Protein AF-W2SZD7-F1 (afdb_monomer)

Secondary structure (DSSP, 8-state):
--HHHHHHHHHHHHHHHHHHHHHHHHHHHHHHHHHHHHHHHHHHS---HHHHHHHHHHHHHHHHHHHHHHHHHH----HHHHHHHHHHHHHHHHHHHHHHHHHHHHHHHHHHHH-SSHHHHHHHHHHHHHHHHGGG-

Foldseek 3Di:
DDPVVVVVVVVVVVVVVVVLVVLLVVLVVLLVLLQVLLVLLVPLDDDDPVSVVLSVLSNVLNVLSVVLSVVSVVPDPPPPVNVVSVVVNVVSLVSLLVSLVVLLVVLVVCLVVPDPDPVSSVSSVVSNVSSPVSNVD

Organism: Necator americanus (NCBI:txid51031)

Radius of gyration: 19.68 Å; Cα contacts (8 Å, |Δi|>4): 103; chains: 1; bounding box: 60×24×49 Å

Mean predicted aligned error: 8.06 Å

Sequence (137 aa):
MSMTDLQVEKQYSFCGLSLRCATQCCTCAQALICLVLGVLYGSLLEPTVILNILVGIHFVCAALALIFLGFCFIKRKFGSFYEVLLHAYLLSILLMGLTSLFAVMYLPLAFLQQSHSFGEGMHYLFLFVLSGGMLTL

Solvent-accessible surface area (backbone atoms only — not comparable to full-atom values): 7322 Å² total; per-residue (Å²): 135,57,77,67,58,57,50,51,54,51,51,51,50,52,51,53,52,50,50,52,51,50,50,50,51,50,36,50,50,50,22,51,50,24,46,52,48,23,50,47,50,67,72,74,46,80,95,39,75,68,54,53,51,50,30,49,52,24,46,52,33,16,50,45,25,50,51,46,48,50,52,65,70,65,69,64,93,47,70,73,62,46,56,54,45,50,50,53,36,53,49,30,53,53,51,50,51,53,51,26,55,49,40,46,59,45,30,61,52,49,31,73,74,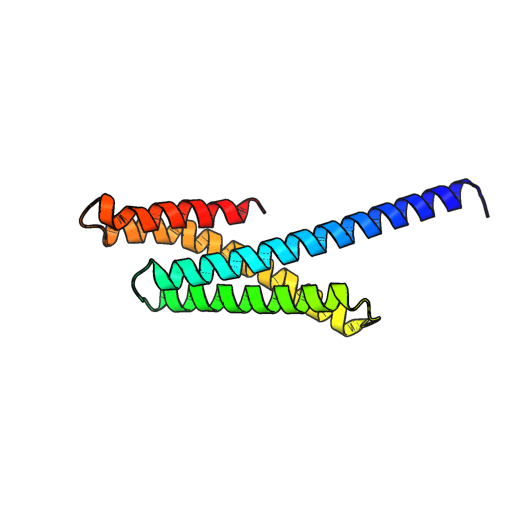69,44,90,43,73,79,75,28,46,61,36,56,52,50,26,53,56,29,52,58,59,76,79,114

Structure (mmCIF, N/CA/C/O backbone):
data_AF-W2SZD7-F1
#
_entry.id   AF-W2SZD7-F1
#
loop_
_atom_site.group_PDB
_atom_site.id
_atom_site.type_symbol
_atom_site.label_atom_id
_atom_site.label_alt_id
_atom_site.label_comp_id
_atom_site.label_asym_id
_atom_site.label_entity_id
_atom_site.label_seq_id
_atom_site.pdbx_PDB_ins_code
_atom_site.Cartn_x
_atom_site.Cartn_y
_atom_site.Cartn_z
_atom_site.occupancy
_atom_site.B_iso_or_equiv
_atom_site.auth_seq_id
_atom_site.auth_comp_id
_atom_site.auth_asym_id
_atom_site.auth_atom_id
_atom_site.pdbx_PDB_model_num
ATOM 1 N N . MET A 1 1 ? -40.643 8.982 25.169 1.00 51.44 1 MET A N 1
ATOM 2 C CA . MET A 1 1 ? -39.595 8.829 24.140 1.00 51.44 1 MET A CA 1
ATOM 3 C C . MET A 1 1 ? -40.289 8.964 22.798 1.00 51.44 1 MET A C 1
ATOM 5 O O . MET A 1 1 ? -41.231 8.215 22.559 1.00 51.44 1 MET A O 1
ATOM 9 N N . SER A 1 2 ? -39.978 10.013 22.036 1.00 58.34 2 SER A N 1
ATOM 10 C CA . SER A 1 2 ? -40.719 10.368 20.818 1.00 58.34 2 SER A CA 1
ATOM 11 C C . SER A 1 2 ? -40.405 9.375 19.691 1.00 58.34 2 SER A C 1
ATOM 13 O O . SER A 1 2 ? -39.295 8.851 19.620 1.00 58.34 2 SER A O 1
ATOM 15 N N . MET A 1 3 ? -41.350 9.131 18.775 1.00 56.00 3 MET A N 1
ATOM 16 C CA . MET A 1 3 ? -41.118 8.318 17.565 1.00 56.00 3 MET A CA 1
ATOM 17 C C . MET A 1 3 ? -39.931 8.826 16.725 1.00 56.00 3 MET A C 1
ATOM 19 O O . MET A 1 3 ? -39.276 8.038 16.045 1.00 56.00 3 MET A O 1
ATOM 23 N N . THR A 1 4 ? -39.626 10.124 16.809 1.00 61.00 4 THR A N 1
ATOM 24 C CA . THR A 1 4 ? -38.471 10.753 16.153 1.00 61.00 4 THR A CA 1
ATOM 25 C C . THR A 1 4 ? -37.135 10.322 16.764 1.00 61.00 4 THR A C 1
ATOM 27 O O . THR A 1 4 ? -36.184 10.097 16.022 1.00 61.00 4 THR A O 1
ATOM 30 N N . ASP A 1 5 ? -37.063 10.115 18.084 1.00 52.34 5 ASP A N 1
ATOM 31 C CA . ASP A 1 5 ? -35.834 9.666 18.763 1.00 52.34 5 ASP A CA 1
ATOM 32 C C . ASP A 1 5 ? -35.476 8.223 18.364 1.00 52.34 5 ASP A C 1
ATOM 34 O O . ASP A 1 5 ? -34.316 7.899 18.114 1.00 52.34 5 ASP A O 1
ATOM 38 N N . LEU A 1 6 ? -36.495 7.369 18.209 1.00 60.03 6 LEU A N 1
ATOM 39 C CA . LEU A 1 6 ? -36.357 5.977 17.764 1.00 60.03 6 LEU A CA 1
ATOM 40 C C . LEU A 1 6 ? -35.874 5.855 16.309 1.00 60.03 6 LEU A C 1
ATOM 42 O O . LEU A 1 6 ? -35.118 4.935 15.990 1.00 60.03 6 LEU A O 1
ATOM 46 N N . GLN A 1 7 ? -36.285 6.764 15.417 1.00 57.56 7 GLN A N 1
ATOM 47 C CA . GLN A 1 7 ? -35.779 6.783 14.039 1.00 57.56 7 GLN A CA 1
ATOM 48 C C . GLN A 1 7 ? -34.325 7.253 13.968 1.00 57.56 7 GLN A C 1
ATOM 50 O O . GLN A 1 7 ? -33.536 6.643 13.247 1.00 57.56 7 GLN A O 1
ATOM 55 N N . VAL A 1 8 ? -33.952 8.276 14.742 1.00 58.94 8 VAL A N 1
ATOM 56 C CA . VAL A 1 8 ? -32.572 8.779 14.792 1.00 58.94 8 VAL A CA 1
ATOM 57 C C . VAL A 1 8 ? -31.630 7.710 15.351 1.00 58.94 8 VAL A C 1
ATOM 59 O O . VAL A 1 8 ? -30.615 7.411 14.725 1.00 58.94 8 VAL A O 1
ATOM 62 N N . GLU A 1 9 ? -31.986 7.045 16.452 1.00 57.56 9 GLU A N 1
ATOM 63 C CA . GLU A 1 9 ? -31.167 5.976 17.042 1.00 57.56 9 GLU A CA 1
ATOM 64 C C . GLU A 1 9 ? -30.970 4.794 16.077 1.00 57.56 9 GLU A C 1
ATOM 66 O O . GLU A 1 9 ? -29.859 4.278 15.916 1.00 57.56 9 GLU A O 1
ATOM 71 N N . LYS A 1 10 ? -32.026 4.406 15.350 1.00 55.22 10 LYS A N 1
ATOM 72 C CA . LYS A 1 10 ? -31.961 3.331 14.352 1.00 55.22 10 LYS A CA 1
ATOM 73 C C . LYS A 1 10 ? -31.091 3.717 13.154 1.00 55.22 10 LYS A C 1
ATOM 75 O O . LYS A 1 10 ? -30.320 2.888 12.675 1.00 55.22 10 LYS A O 1
ATOM 80 N N . GLN A 1 11 ? -31.163 4.969 12.703 1.00 55.03 11 GLN A N 1
ATOM 81 C CA . GLN A 1 11 ? -30.361 5.485 11.594 1.00 55.03 11 GLN A CA 1
ATOM 82 C C . GLN A 1 11 ? -28.873 5.611 11.972 1.00 55.03 11 GLN A C 1
ATOM 84 O O . GLN A 1 11 ? -28.011 5.215 11.188 1.00 55.03 11 GLN A O 1
ATOM 89 N N . TYR A 1 12 ? -28.555 6.046 13.197 1.00 53.97 12 TYR A N 1
ATOM 90 C CA . TYR A 1 12 ? -27.187 6.045 13.736 1.00 53.97 12 TYR A CA 1
ATOM 91 C C . TYR A 1 12 ? -26.632 4.629 13.931 1.00 53.97 12 TYR A C 1
ATOM 93 O O . TYR A 1 12 ? -25.469 4.376 13.620 1.00 53.97 12 TYR A O 1
ATOM 101 N N . SER A 1 13 ? -27.458 3.689 14.395 1.00 55.44 13 SER A N 1
ATOM 102 C CA . SER A 1 13 ? -27.072 2.284 14.565 1.00 55.44 13 SER A CA 1
ATOM 103 C C . SER A 1 13 ? -26.763 1.606 13.224 1.00 55.44 13 SER A C 1
ATOM 105 O O . SER A 1 13 ? -25.737 0.939 13.092 1.00 55.44 13 SER A O 1
ATOM 107 N N . PHE A 1 14 ? -27.579 1.851 12.191 1.00 55.28 14 PHE A N 1
ATOM 108 C CA . PHE A 1 14 ? -27.314 1.373 10.829 1.00 55.28 14 PHE A CA 1
ATOM 109 C C . PHE A 1 14 ? -26.069 2.019 10.211 1.00 55.28 14 PHE A C 1
ATOM 111 O O . PHE A 1 14 ? -25.248 1.316 9.623 1.00 55.28 14 PHE A O 1
ATOM 118 N N . CYS A 1 15 ? -25.887 3.331 10.388 1.00 55.97 15 CYS A N 1
ATOM 119 C CA . CYS A 1 15 ? -24.700 4.041 9.908 1.00 55.97 15 CYS A CA 1
ATOM 120 C C . CYS A 1 15 ? -23.419 3.517 10.587 1.00 55.97 15 CYS A C 1
ATOM 122 O O . CYS A 1 15 ? -22.431 3.213 9.920 1.00 55.97 15 CYS A O 1
ATOM 124 N N . GLY A 1 16 ? -23.461 3.292 11.904 1.00 60.09 16 GLY A N 1
ATOM 125 C CA . GLY A 1 16 ? -22.350 2.722 12.669 1.00 60.09 16 GLY A CA 1
ATOM 126 C C . GLY A 1 16 ? -22.048 1.256 12.332 1.00 60.09 16 GLY A C 1
ATOM 127 O O . GLY A 1 16 ? -20.882 0.861 12.321 1.00 60.09 16 GLY A O 1
ATOM 128 N N . LEU A 1 17 ? -23.066 0.445 12.023 1.00 58.56 17 LEU A N 1
ATOM 129 C CA . LEU A 1 17 ? -22.888 -0.941 11.577 1.00 58.56 17 LEU A CA 1
ATOM 130 C C . LEU A 1 17 ? -22.273 -1.000 10.169 1.00 58.56 17 LEU A C 1
ATOM 132 O O . LEU A 1 17 ? -21.349 -1.781 9.940 1.00 58.56 17 LEU A O 1
ATOM 136 N N . SER A 1 18 ? -22.736 -0.136 9.258 1.00 67.69 18 SER A N 1
ATOM 137 C CA . SER A 1 18 ? -22.194 -0.002 7.902 1.00 67.69 18 SER A CA 1
ATOM 138 C C . SER A 1 18 ? -20.741 0.469 7.918 1.00 67.69 18 SER A C 1
ATOM 140 O O . SER A 1 18 ? -19.917 -0.088 7.199 1.00 67.69 18 SER A O 1
ATOM 142 N N . LEU A 1 19 ? -20.404 1.445 8.769 1.00 71.25 19 LEU A N 1
ATOM 143 C CA . LEU A 1 19 ? -19.040 1.957 8.890 1.00 71.25 19 LEU A CA 1
ATOM 144 C C . LEU A 1 19 ? -18.082 0.883 9.421 1.00 71.25 19 LEU A C 1
ATOM 146 O O . LEU A 1 19 ? -17.007 0.701 8.866 1.00 71.25 19 LEU A O 1
ATOM 150 N N . ARG A 1 20 ? -18.487 0.114 10.442 1.00 74.62 20 ARG A N 1
ATOM 151 C CA . ARG A 1 20 ? -17.673 -0.993 10.977 1.00 74.62 20 ARG A CA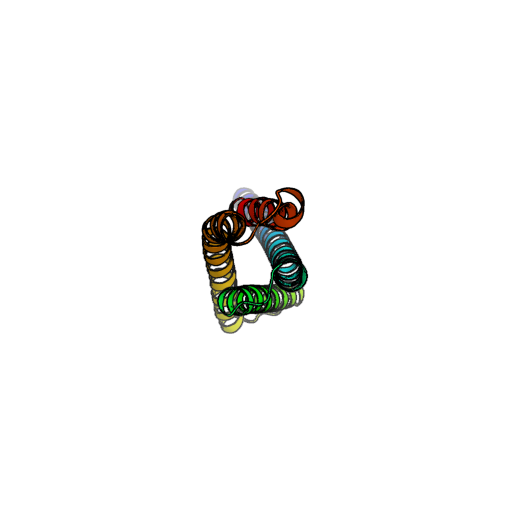 1
ATOM 152 C C . ARG A 1 20 ? -17.442 -2.094 9.948 1.00 74.62 20 ARG A C 1
ATOM 154 O O . ARG A 1 20 ? -16.323 -2.585 9.844 1.00 74.62 20 ARG A O 1
ATOM 161 N N . CYS A 1 21 ? -18.481 -2.463 9.199 1.00 79.38 21 CYS A N 1
ATOM 162 C CA . CYS A 1 21 ? -18.369 -3.441 8.120 1.00 79.38 21 CYS A CA 1
ATOM 163 C C . CYS A 1 21 ? -17.412 -2.939 7.029 1.00 79.38 21 CYS A C 1
ATOM 165 O O . CYS A 1 21 ? -16.474 -3.642 6.668 1.00 79.38 21 CYS A O 1
ATOM 167 N N . ALA A 1 22 ? -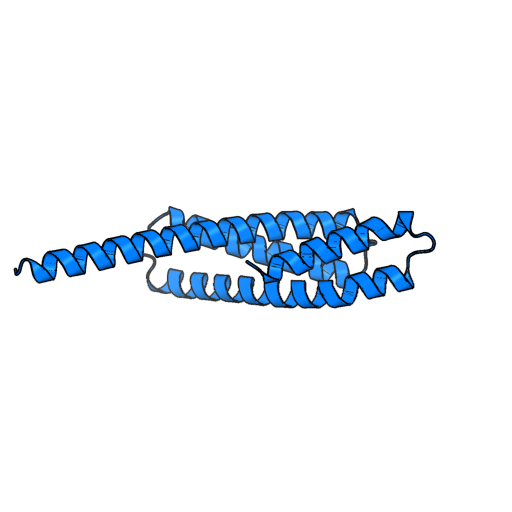17.580 -1.688 6.587 1.00 81.94 22 ALA A N 1
ATOM 168 C CA . ALA A 1 22 ? -16.704 -1.065 5.600 1.00 81.94 22 ALA A CA 1
ATOM 169 C C . ALA A 1 22 ? -15.245 -1.035 6.074 1.00 81.94 22 ALA A C 1
ATOM 171 O O . ALA A 1 22 ? -14.363 -1.474 5.346 1.00 81.94 22 ALA A O 1
ATOM 172 N N . THR A 1 23 ? -14.985 -0.616 7.318 1.00 83.38 23 THR A N 1
ATOM 173 C CA . THR A 1 23 ? -13.633 -0.626 7.889 1.00 83.38 23 THR A CA 1
ATOM 174 C C . THR A 1 23 ? -13.046 -2.034 7.911 1.00 83.38 23 THR A C 1
ATOM 176 O O . THR A 1 23 ? -11.925 -2.212 7.457 1.00 83.38 23 THR A O 1
ATOM 179 N N . GLN A 1 24 ? -13.793 -3.046 8.365 1.00 87.06 24 GLN A N 1
ATOM 180 C CA . GLN A 1 24 ? -13.321 -4.437 8.369 1.00 87.06 24 GLN A CA 1
ATOM 181 C C . GLN A 1 24 ? -12.992 -4.942 6.958 1.00 87.06 24 GLN A C 1
ATOM 183 O O . GLN A 1 24 ? -11.960 -5.585 6.766 1.00 87.06 24 GLN A O 1
ATOM 188 N N . CYS A 1 25 ? -13.835 -4.630 5.971 1.00 87.94 25 CYS A N 1
ATOM 189 C CA . CYS A 1 25 ? -13.590 -4.966 4.571 1.00 87.94 25 CYS A CA 1
ATOM 190 C C . CYS A 1 25 ? -12.327 -4.278 4.038 1.00 87.94 25 CYS A C 1
ATOM 192 O O . CYS A 1 25 ? -11.478 -4.955 3.463 1.00 87.94 25 CYS A O 1
ATOM 194 N N . CYS A 1 26 ? -12.162 -2.975 4.280 1.00 87.81 26 CYS A N 1
ATOM 195 C CA . CYS A 1 26 ? -10.974 -2.218 3.882 1.00 87.81 26 CYS A CA 1
ATOM 196 C C . CYS A 1 26 ? -9.704 -2.756 4.550 1.00 87.81 26 CYS A C 1
ATOM 198 O O . CYS A 1 26 ? -8.710 -2.982 3.870 1.00 87.81 26 CYS A O 1
ATOM 200 N N . THR A 1 27 ? -9.739 -3.042 5.854 1.00 90.50 27 THR A N 1
ATOM 201 C CA . THR A 1 27 ? -8.601 -3.622 6.582 1.00 90.50 27 THR A CA 1
ATOM 202 C C . THR A 1 27 ? -8.230 -4.999 6.033 1.00 90.50 27 THR A C 1
ATOM 204 O O . THR A 1 27 ? -7.050 -5.308 5.878 1.00 90.50 27 THR A O 1
ATOM 207 N N . CYS A 1 28 ? -9.226 -5.832 5.718 1.00 91.38 28 CYS A N 1
ATOM 208 C CA . CYS A 1 28 ? -9.003 -7.144 5.116 1.00 91.38 28 CYS A CA 1
ATOM 209 C C . CYS A 1 28 ? -8.367 -7.017 3.723 1.00 91.38 28 CYS A C 1
ATOM 211 O O . CYS A 1 28 ? -7.362 -7.670 3.443 1.00 91.38 28 CYS A O 1
ATOM 213 N N . ALA A 1 29 ? -8.901 -6.129 2.880 1.00 90.81 29 ALA A N 1
ATOM 214 C CA . ALA A 1 29 ? -8.348 -5.849 1.560 1.00 90.81 29 ALA A CA 1
ATOM 215 C C . ALA A 1 29 ? -6.906 -5.328 1.653 1.00 90.81 29 ALA A C 1
ATOM 217 O O . ALA A 1 29 ? -6.023 -5.871 0.996 1.00 90.81 29 ALA A O 1
ATOM 218 N N . GLN A 1 30 ? -6.643 -4.357 2.533 1.00 91.31 30 GLN A N 1
ATOM 219 C CA . GLN A 1 30 ? -5.303 -3.831 2.791 1.00 91.31 30 GLN A CA 1
ATOM 220 C C . GLN A 1 30 ? -4.330 -4.941 3.209 1.00 91.31 30 GLN A C 1
ATOM 222 O O . GLN A 1 30 ? -3.224 -5.021 2.679 1.00 91.31 30 GLN A O 1
ATOM 227 N N . ALA A 1 31 ? -4.724 -5.809 4.147 1.00 93.62 31 ALA A N 1
ATOM 228 C CA . ALA A 1 31 ? -3.874 -6.900 4.615 1.00 93.62 31 ALA A CA 1
ATOM 229 C C . ALA A 1 31 ? -3.526 -7.875 3.481 1.00 93.62 31 ALA A C 1
ATOM 231 O O . ALA A 1 31 ? -2.356 -8.214 3.299 1.00 93.62 31 ALA A O 1
ATOM 232 N N . LEU A 1 32 ? -4.527 -8.293 2.698 1.00 92.69 32 LEU A N 1
ATOM 233 C CA . LEU A 1 32 ? -4.333 -9.197 1.563 1.00 92.69 32 LEU A CA 1
ATOM 234 C C . LEU A 1 32 ? -3.421 -8.579 0.504 1.00 92.69 32 LEU A C 1
ATOM 236 O O . LEU A 1 32 ? -2.469 -9.219 0.068 1.00 92.69 32 LEU A O 1
ATOM 240 N N . ILE A 1 33 ? -3.680 -7.331 0.124 1.00 91.12 33 ILE A N 1
ATOM 241 C CA . ILE A 1 33 ? -2.910 -6.626 -0.900 1.00 91.12 33 ILE A CA 1
ATOM 242 C C . ILE A 1 33 ? -1.461 -6.431 -0.452 1.00 91.12 33 ILE A C 1
ATOM 244 O O . ILE A 1 33 ? -0.550 -6.734 -1.218 1.00 91.12 33 ILE A O 1
ATOM 248 N N . CYS A 1 34 ? -1.228 -6.008 0.794 1.00 92.69 34 CYS A N 1
ATOM 249 C CA . CYS A 1 34 ? 0.122 -5.867 1.336 1.00 92.69 34 CYS A CA 1
ATOM 250 C C . CYS A 1 34 ? 0.892 -7.193 1.344 1.00 92.69 34 CYS A C 1
ATOM 252 O O . CYS A 1 34 ? 2.065 -7.206 0.981 1.00 92.69 34 CYS A O 1
ATOM 254 N N . LEU A 1 35 ? 0.250 -8.304 1.721 1.00 93.62 35 LEU A N 1
ATOM 255 C CA . LEU A 1 35 ? 0.888 -9.624 1.699 1.00 93.62 35 LEU A CA 1
ATOM 256 C C . LEU A 1 35 ? 1.217 -10.067 0.275 1.00 93.62 35 LEU A C 1
ATOM 258 O O . LEU A 1 35 ? 2.346 -10.473 0.007 1.00 93.62 35 LEU A O 1
ATOM 262 N N . VAL A 1 36 ? 0.247 -9.972 -0.636 1.00 93.75 36 VAL A N 1
ATOM 263 C CA . VAL A 1 36 ? 0.425 -10.385 -2.031 1.00 93.75 36 VAL A CA 1
ATOM 264 C C . VAL A 1 36 ? 1.525 -9.557 -2.684 1.00 93.75 36 VAL A C 1
ATOM 266 O O . VAL A 1 36 ? 2.448 -10.132 -3.250 1.00 93.75 36 VAL A O 1
ATOM 269 N N . LEU A 1 37 ? 1.497 -8.229 -2.558 1.00 91.81 37 LEU A N 1
ATOM 270 C CA . LEU A 1 37 ? 2.524 -7.375 -3.152 1.00 91.81 37 LEU A CA 1
ATOM 271 C C . LEU A 1 37 ? 3.889 -7.539 -2.498 1.00 91.81 37 LEU A C 1
ATOM 273 O O . LEU A 1 37 ? 4.877 -7.584 -3.218 1.00 91.81 37 LEU A O 1
ATOM 277 N N . GLY A 1 38 ? 3.968 -7.698 -1.176 1.00 92.81 38 GLY A N 1
ATOM 278 C CA . GLY A 1 38 ? 5.237 -7.992 -0.508 1.00 92.81 38 GLY A CA 1
ATOM 279 C C . GLY A 1 38 ? 5.881 -9.277 -1.040 1.00 92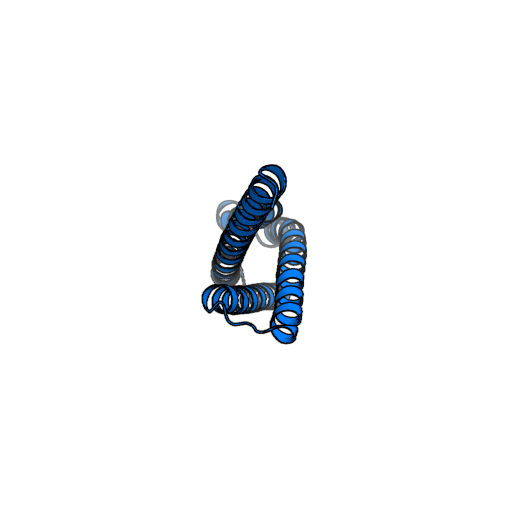.81 38 GLY A C 1
ATOM 280 O O . GLY A 1 38 ? 7.073 -9.294 -1.346 1.00 92.81 38 GLY A O 1
ATOM 281 N N . VAL A 1 39 ? 5.085 -10.336 -1.228 1.00 94.56 39 VAL A N 1
ATOM 282 C CA . VAL A 1 39 ? 5.554 -11.607 -1.804 1.00 94.56 39 VAL A CA 1
ATOM 283 C C . VAL A 1 39 ? 5.926 -11.451 -3.277 1.00 94.56 39 VAL A C 1
ATOM 285 O O . VAL A 1 39 ? 6.979 -11.933 -3.693 1.00 94.56 39 VAL A O 1
ATOM 288 N N . LEU A 1 40 ? 5.101 -10.771 -4.076 1.00 94.06 40 LEU A N 1
ATOM 289 C CA . LEU A 1 40 ? 5.385 -10.546 -5.492 1.00 94.06 40 LEU A CA 1
ATOM 290 C C . LEU A 1 40 ? 6.646 -9.695 -5.683 1.00 94.06 40 LEU A C 1
ATOM 292 O O . LEU A 1 40 ? 7.472 -10.029 -6.526 1.00 94.06 40 LEU A O 1
ATOM 296 N N . TYR A 1 41 ? 6.850 -8.658 -4.867 1.00 92.44 41 TYR A N 1
ATOM 297 C CA . TYR A 1 41 ? 8.065 -7.852 -4.911 1.00 92.44 41 TYR A CA 1
ATOM 298 C C . TYR A 1 41 ? 9.312 -8.669 -4.584 1.00 92.44 41 TYR A C 1
ATOM 300 O O . TYR A 1 41 ? 10.298 -8.575 -5.304 1.00 92.44 41 TYR A O 1
ATOM 308 N N . GLY A 1 42 ? 9.261 -9.505 -3.545 1.00 91.69 42 GLY A N 1
ATOM 309 C CA . GLY A 1 42 ? 10.401 -10.343 -3.170 1.00 91.69 42 GLY A CA 1
ATOM 310 C C . GLY A 1 42 ? 10.678 -11.512 -4.121 1.00 91.69 42 GLY A C 1
ATOM 311 O O . GLY A 1 42 ? 11.787 -12.034 -4.115 1.00 91.69 42 GLY A O 1
ATOM 312 N N . SER A 1 43 ? 9.690 -11.948 -4.909 1.00 92.38 43 SER A N 1
ATOM 313 C CA . SER A 1 43 ? 9.826 -13.111 -5.802 1.00 92.38 43 SER A CA 1
ATOM 314 C C . SER A 1 43 ? 10.098 -12.748 -7.258 1.00 92.38 43 SER A C 1
ATOM 316 O O . SER A 1 43 ? 10.766 -13.516 -7.945 1.00 92.38 43 SER A O 1
ATOM 318 N N . LEU A 1 44 ? 9.573 -11.617 -7.736 1.00 90.81 44 LEU A N 1
ATOM 319 C CA . LEU A 1 44 ? 9.670 -11.226 -9.142 1.00 90.81 44 LEU A CA 1
ATOM 320 C C . LEU A 1 44 ? 10.774 -10.208 -9.417 1.00 90.81 44 LEU A C 1
ATOM 322 O O . LEU A 1 44 ? 11.199 -10.120 -10.561 1.00 90.81 44 LEU A O 1
ATOM 326 N N . LEU A 1 45 ? 11.219 -9.436 -8.423 1.00 89.12 45 LEU A N 1
ATOM 327 C CA . LEU A 1 45 ? 12.288 -8.455 -8.611 1.00 89.12 45 LEU A CA 1
ATOM 328 C C . LEU A 1 45 ? 13.621 -8.947 -8.047 1.00 89.12 45 LEU A C 1
ATOM 330 O O . LEU A 1 45 ? 13.674 -9.699 -7.074 1.00 89.12 45 LEU A O 1
ATOM 334 N N . GLU A 1 46 ? 14.711 -8.457 -8.633 1.00 88.19 46 GLU A N 1
ATOM 335 C CA . GLU A 1 46 ? 16.056 -8.711 -8.127 1.00 88.19 46 GLU A CA 1
ATOM 336 C C . GLU A 1 46 ? 16.259 -8.106 -6.728 1.00 88.19 46 GLU A C 1
ATOM 338 O O . GLU A 1 46 ? 15.820 -6.984 -6.458 1.00 88.19 46 GLU A O 1
ATOM 343 N N . PRO A 1 47 ? 16.960 -8.800 -5.818 1.00 86.81 47 PRO A N 1
ATOM 344 C CA . PRO A 1 47 ? 17.126 -8.340 -4.44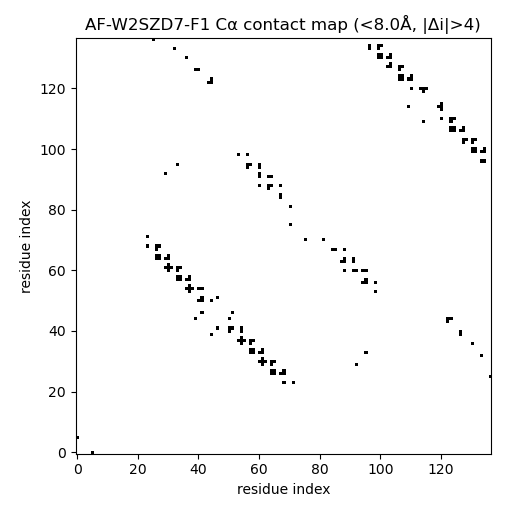8 1.00 86.81 47 PRO A CA 1
ATOM 345 C C . PRO A 1 47 ? 18.033 -7.105 -4.389 1.00 86.81 47 PRO A C 1
ATOM 347 O O . PRO A 1 47 ? 19.258 -7.194 -4.450 1.00 86.81 47 PRO A O 1
ATOM 350 N N . THR A 1 48 ? 17.426 -5.937 -4.198 1.00 89.75 48 THR A N 1
ATOM 351 C CA . THR A 1 48 ? 18.12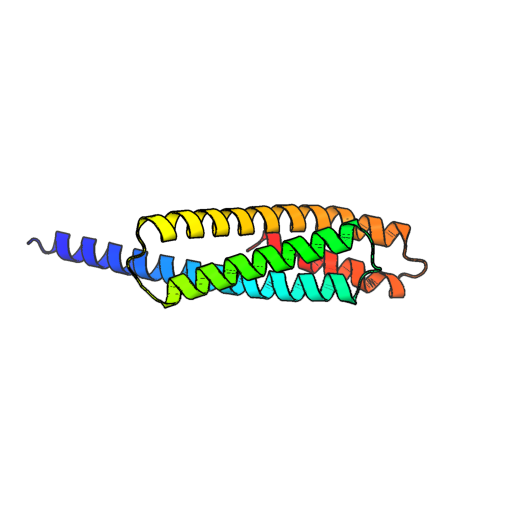7 -4.686 -3.883 1.00 89.75 48 THR A CA 1
ATOM 352 C C . THR A 1 48 ? 17.788 -4.226 -2.469 1.00 89.75 48 THR A C 1
ATOM 354 O O . THR A 1 48 ? 16.768 -4.610 -1.894 1.00 89.75 48 THR A O 1
ATOM 357 N N . VAL A 1 49 ? 18.624 -3.360 -1.889 1.00 91.75 49 VAL A N 1
ATOM 358 C CA . VAL A 1 49 ? 18.362 -2.786 -0.554 1.00 91.75 49 VAL A CA 1
ATOM 359 C C . VAL A 1 49 ? 17.011 -2.062 -0.522 1.00 91.75 49 VAL A C 1
ATOM 361 O O . VAL A 1 49 ? 16.251 -2.221 0.429 1.00 91.75 49 VAL A O 1
ATOM 364 N N . ILE A 1 50 ? 16.689 -1.318 -1.584 1.00 90.38 50 ILE A N 1
ATOM 365 C CA . ILE A 1 50 ? 15.426 -0.581 -1.721 1.00 90.38 50 ILE A CA 1
ATOM 366 C C . ILE A 1 50 ? 14.239 -1.546 -1.711 1.00 90.38 50 ILE A C 1
ATOM 368 O O . ILE A 1 50 ? 13.285 -1.341 -0.962 1.00 90.38 50 ILE A O 1
ATOM 372 N N . LEU A 1 51 ? 14.308 -2.618 -2.503 1.00 90.50 51 LEU A N 1
ATOM 373 C CA . LEU A 1 51 ? 13.237 -3.606 -2.583 1.00 90.50 51 LEU A CA 1
ATOM 374 C C . LEU A 1 51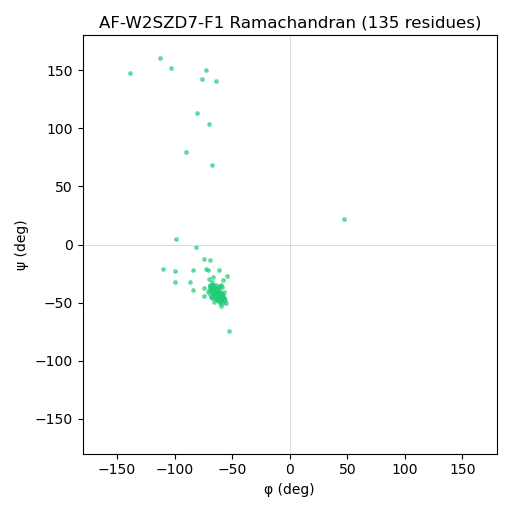 ? 13.066 -4.381 -1.278 1.00 90.50 51 LEU A C 1
ATOM 376 O O . LEU A 1 51 ? 11.938 -4.592 -0.848 1.00 90.50 51 LEU A O 1
ATOM 380 N N . ASN A 1 52 ? 14.155 -4.714 -0.587 1.00 92.19 52 ASN A N 1
ATOM 381 C CA . ASN A 1 52 ? 14.080 -5.349 0.729 1.00 92.19 52 ASN A CA 1
ATOM 382 C C . ASN A 1 52 ? 13.394 -4.449 1.768 1.00 92.19 52 ASN A C 1
ATOM 384 O O . ASN A 1 52 ? 12.579 -4.932 2.556 1.00 92.19 52 ASN A O 1
ATOM 388 N N . ILE A 1 53 ? 13.676 -3.141 1.755 1.00 92.81 53 ILE A N 1
ATOM 389 C CA . ILE A 1 53 ? 12.977 -2.168 2.608 1.00 92.81 53 ILE A CA 1
ATOM 390 C C . ILE A 1 53 ? 11.492 -2.111 2.234 1.00 92.81 53 ILE A C 1
ATOM 392 O O . ILE A 1 53 ? 10.640 -2.175 3.119 1.00 92.81 53 ILE A O 1
ATOM 396 N N . LEU A 1 54 ? 11.175 -2.037 0.938 1.00 91.88 54 LEU A N 1
ATOM 397 C CA . LEU A 1 54 ? 9.803 -1.984 0.434 1.00 91.88 54 LEU A CA 1
ATOM 398 C C . LEU A 1 54 ? 8.995 -3.213 0.880 1.00 91.88 54 LEU A C 1
ATOM 400 O O . LEU A 1 54 ? 7.928 -3.077 1.477 1.00 91.88 54 LEU A O 1
ATOM 404 N N . VAL A 1 55 ? 9.543 -4.407 0.659 1.00 93.62 55 VAL A N 1
ATOM 405 C CA . VAL A 1 55 ? 8.977 -5.689 1.095 1.00 93.62 55 VAL A CA 1
ATOM 406 C C . VAL A 1 55 ? 8.764 -5.700 2.611 1.00 93.62 55 VAL A C 1
ATOM 408 O O . VAL A 1 55 ? 7.681 -6.054 3.079 1.00 93.62 55 VAL A O 1
ATOM 411 N N . GLY A 1 56 ? 9.756 -5.249 3.386 1.00 93.19 56 GLY A N 1
ATOM 412 C CA . GLY A 1 56 ? 9.652 -5.135 4.840 1.00 93.19 56 GLY A CA 1
ATOM 413 C C . GLY A 1 56 ? 8.494 -4.237 5.284 1.00 93.19 56 GLY A C 1
ATOM 414 O O . GLY A 1 56 ? 7.703 -4.637 6.140 1.00 93.19 56 GLY A O 1
ATOM 415 N N . ILE A 1 57 ? 8.335 -3.062 4.667 1.00 93.44 57 ILE A N 1
ATOM 416 C CA . ILE A 1 57 ? 7.226 -2.146 4.971 1.00 93.44 57 ILE A CA 1
ATOM 417 C C . ILE A 1 57 ? 5.877 -2.808 4.666 1.00 93.44 57 ILE A C 1
ATOM 419 O O . ILE A 1 57 ? 4.971 -2.733 5.497 1.00 93.44 57 ILE A O 1
ATOM 423 N N . HIS A 1 58 ? 5.742 -3.503 3.532 1.00 93.00 58 HIS A N 1
ATOM 424 C CA . HIS A 1 58 ? 4.513 -4.220 3.181 1.00 93.00 58 HIS A CA 1
ATOM 425 C C . HIS A 1 58 ? 4.148 -5.297 4.214 1.00 93.00 58 HIS A C 1
ATOM 427 O O . HIS A 1 58 ? 2.994 -5.363 4.645 1.00 93.00 58 HIS A O 1
ATOM 433 N N . PHE A 1 59 ? 5.116 -6.084 4.692 1.00 94.12 59 PHE A N 1
ATOM 434 C CA . PHE A 1 59 ? 4.870 -7.079 5.743 1.00 94.12 59 PHE A CA 1
ATOM 435 C C . PHE A 1 59 ? 4.492 -6.452 7.087 1.00 94.12 59 PHE A C 1
ATOM 437 O O . PHE A 1 59 ? 3.569 -6.932 7.747 1.00 94.12 59 PHE A O 1
ATOM 444 N N . VAL A 1 60 ? 5.152 -5.362 7.488 1.00 93.88 60 VAL A N 1
ATOM 445 C CA . VAL A 1 60 ? 4.799 -4.631 8.715 1.00 93.88 60 VAL A CA 1
ATOM 446 C C . VAL A 1 60 ? 3.384 -4.057 8.616 1.00 93.88 60 VAL A C 1
ATOM 448 O O . VAL A 1 60 ? 2.594 -4.203 9.549 1.00 93.88 60 VAL A O 1
ATOM 451 N N . CYS A 1 61 ? 3.022 -3.465 7.475 1.00 93.19 61 CYS A N 1
ATOM 452 C CA . CYS A 1 61 ? 1.679 -2.929 7.249 1.00 93.19 61 CYS A CA 1
ATOM 453 C C . CYS A 1 61 ? 0.613 -4.032 7.279 1.00 93.19 61 CYS A C 1
ATOM 455 O O . CYS A 1 61 ? -0.427 -3.856 7.916 1.00 93.19 61 CYS A O 1
ATOM 457 N N . ALA A 1 62 ? 0.887 -5.185 6.659 1.00 94.00 62 ALA A N 1
ATOM 458 C CA . ALA A 1 62 ? 0.013 -6.351 6.723 1.00 94.00 62 ALA A CA 1
ATOM 459 C C . ALA A 1 62 ? -0.175 -6.852 8.162 1.00 94.00 62 ALA A C 1
ATOM 461 O O . ALA A 1 62 ? -1.303 -7.103 8.581 1.00 94.00 62 ALA A O 1
ATOM 462 N N . ALA A 1 63 ? 0.904 -6.958 8.943 1.00 93.25 63 ALA A N 1
ATOM 463 C CA . ALA A 1 63 ? 0.833 -7.387 10.336 1.00 93.25 63 ALA A CA 1
ATOM 464 C C . ALA A 1 63 ? -0.027 -6.436 11.183 1.00 93.25 63 ALA A C 1
ATOM 466 O O . ALA A 1 63 ? -0.907 -6.891 11.913 1.00 93.25 63 ALA A O 1
ATOM 467 N N . LEU A 1 64 ? 0.167 -5.120 11.044 1.00 91.88 64 LEU A N 1
ATOM 468 C CA . LEU A 1 64 ? -0.648 -4.115 11.733 1.00 91.88 64 LEU A CA 1
ATOM 469 C C . LEU A 1 64 ? -2.130 -4.208 11.339 1.00 91.88 64 LEU A C 1
ATOM 471 O O . LEU A 1 64 ? -2.993 -4.161 12.216 1.00 91.88 64 LEU A O 1
ATOM 475 N N . ALA A 1 65 ? -2.430 -4.399 10.051 1.00 91.75 65 ALA A N 1
ATOM 476 C CA . ALA A 1 65 ? -3.799 -4.573 9.568 1.00 91.75 65 ALA A CA 1
ATOM 477 C C . ALA A 1 65 ? -4.451 -5.853 10.121 1.00 91.75 65 ALA A C 1
ATOM 479 O O . ALA A 1 65 ? -5.589 -5.810 10.580 1.00 91.75 65 ALA A O 1
ATOM 480 N N . LEU A 1 66 ? -3.730 -6.978 10.161 1.00 92.94 66 LEU A N 1
ATOM 481 C CA . LEU A 1 66 ? -4.230 -8.232 10.737 1.00 92.94 66 LEU A CA 1
ATOM 482 C C . LEU A 1 66 ? -4.470 -8.127 12.246 1.00 92.94 66 LEU A C 1
ATOM 484 O O . LEU A 1 66 ? -5.485 -8.621 12.739 1.00 92.94 66 LEU A O 1
ATOM 488 N N . ILE A 1 67 ? -3.568 -7.463 12.976 1.00 91.25 67 ILE A N 1
ATOM 489 C CA . ILE A 1 67 ? -3.750 -7.189 14.405 1.00 91.25 67 ILE A CA 1
ATOM 490 C C . ILE A 1 67 ? -5.016 -6.353 14.595 1.00 91.25 67 ILE A C 1
ATOM 492 O O . ILE A 1 67 ? -5.904 -6.759 15.343 1.00 91.25 67 ILE A O 1
ATOM 496 N N . PHE A 1 68 ? -5.145 -5.231 13.883 1.00 89.50 68 PHE A N 1
ATOM 497 C CA . PHE A 1 68 ? -6.322 -4.369 13.974 1.00 89.50 68 PHE A CA 1
ATOM 498 C C . PHE A 1 68 ? -7.614 -5.131 13.643 1.00 89.50 68 PHE A C 1
ATOM 500 O O . PHE A 1 68 ? -8.566 -5.091 14.422 1.00 89.50 68 PHE A O 1
ATOM 507 N N . LEU A 1 69 ? -7.618 -5.926 12.568 1.00 89.88 69 LEU A N 1
ATOM 508 C CA . LEU A 1 69 ? -8.747 -6.767 12.170 1.00 89.88 69 LEU A CA 1
ATOM 509 C C . LEU A 1 69 ? -9.132 -7.777 13.262 1.00 89.88 69 LEU A C 1
ATOM 511 O O . LEU A 1 69 ? -10.313 -7.923 13.587 1.00 89.88 69 LEU A O 1
ATOM 515 N N . GLY A 1 70 ? -8.147 -8.439 13.875 1.00 87.94 70 GLY A N 1
ATOM 516 C CA . GLY A 1 70 ? -8.362 -9.341 15.006 1.00 87.94 70 GLY A CA 1
ATOM 517 C C . GLY A 1 70 ? -9.021 -8.631 16.191 1.00 87.94 70 GLY A C 1
ATOM 518 O O . GLY A 1 70 ? -9.996 -9.131 16.758 1.00 87.94 70 GLY A O 1
ATOM 519 N N . PHE A 1 71 ? -8.567 -7.420 16.519 1.00 84.88 71 PHE A N 1
ATOM 520 C CA . PHE A 1 71 ? -9.191 -6.594 17.556 1.00 84.88 71 PHE A CA 1
ATOM 521 C C . PHE A 1 71 ? -10.621 -6.171 17.191 1.00 84.88 71 PHE A C 1
ATOM 523 O O . PHE A 1 71 ? -11.502 -6.214 18.056 1.00 84.88 71 PHE A O 1
ATOM 530 N N . CYS A 1 72 ? -10.892 -5.849 15.922 1.00 82.06 72 CYS A N 1
ATOM 531 C CA . CYS A 1 72 ? -12.243 -5.561 15.441 1.00 82.06 72 CYS A CA 1
ATOM 532 C C . CYS A 1 72 ? -13.193 -6.761 15.616 1.00 82.06 72 CYS A C 1
ATOM 534 O O . CYS A 1 72 ? -14.367 -6.561 15.940 1.00 82.06 72 CYS A O 1
ATOM 536 N N . PHE A 1 73 ? -12.714 -7.999 15.444 1.00 83.12 73 PHE A N 1
ATOM 537 C CA . PHE A 1 73 ? -13.520 -9.209 15.655 1.00 83.12 73 PHE A CA 1
ATOM 538 C C . PHE A 1 73 ? -13.771 -9.529 17.130 1.00 83.12 73 PHE A C 1
ATOM 540 O O . PHE A 1 73 ? -14.871 -9.954 17.486 1.00 83.12 73 PHE A O 1
ATOM 547 N N . ILE A 1 74 ? -12.787 -9.294 18.003 1.00 80.88 74 ILE A N 1
ATOM 548 C CA . ILE A 1 74 ? -12.871 -9.652 19.428 1.00 80.88 74 ILE A CA 1
ATOM 549 C C . ILE A 1 74 ? -13.894 -8.780 20.193 1.00 80.88 74 ILE A C 1
ATOM 551 O O . ILE A 1 74 ? -14.287 -9.140 21.302 1.00 80.88 74 ILE A O 1
ATOM 555 N N . LYS A 1 75 ? -14.379 -7.662 19.617 1.00 66.94 75 LYS A N 1
ATOM 556 C CA . LYS A 1 75 ? -15.435 -6.775 20.174 1.00 66.94 75 LYS A CA 1
ATOM 557 C C . LYS A 1 75 ? -15.241 -6.390 21.657 1.00 66.94 75 LYS A C 1
ATOM 559 O O . LYS A 1 75 ? -16.200 -6.026 22.340 1.00 66.94 75 LYS A O 1
ATOM 564 N N . ARG A 1 76 ? -14.018 -6.459 22.195 1.00 60.09 76 ARG A N 1
ATOM 565 C CA . ARG A 1 76 ? -13.741 -6.111 23.598 1.00 60.09 76 ARG A CA 1
ATOM 566 C C . ARG A 1 76 ? -13.730 -4.592 23.771 1.00 60.09 76 ARG A C 1
ATOM 568 O O . ARG A 1 76 ? -13.209 -3.878 22.919 1.00 60.09 76 ARG A O 1
ATOM 575 N N . LYS A 1 77 ? -14.246 -4.105 24.909 1.00 59.44 77 LYS A N 1
ATOM 576 C CA . LYS A 1 77 ? -14.134 -2.702 25.358 1.00 59.44 77 LYS A CA 1
ATOM 577 C C . LYS A 1 77 ? -12.678 -2.359 25.715 1.00 59.44 77 LYS A C 1
ATOM 579 O O . LYS A 1 77 ? -12.343 -2.159 26.877 1.00 59.44 77 LYS A O 1
ATOM 584 N N . PHE A 1 78 ? -11.795 -2.312 24.731 1.00 62.41 78 PHE A N 1
ATOM 585 C CA . PHE A 1 78 ? -10.439 -1.811 24.903 1.00 62.41 78 PHE A CA 1
ATOM 586 C C . PHE A 1 78 ? -10.442 -0.312 24.613 1.00 62.41 78 PHE A C 1
ATOM 588 O O . PHE A 1 78 ? -10.105 0.077 23.513 1.00 62.41 78 PHE A O 1
ATOM 595 N N . GLY A 1 79 ? -10.869 0.528 25.561 1.00 67.69 79 GLY A N 1
ATOM 596 C CA . GLY A 1 79 ? -11.013 1.978 25.335 1.00 67.69 79 GLY A CA 1
ATOM 597 C C . GLY A 1 79 ? -9.748 2.644 24.770 1.00 67.69 79 GLY A C 1
ATOM 598 O O . GLY A 1 79 ? -9.681 2.942 23.587 1.00 67.69 79 GLY A O 1
ATOM 599 N N . SER A 1 80 ? -8.721 2.839 25.603 1.00 75.62 80 SER A N 1
ATOM 600 C CA . SER A 1 80 ? -7.485 3.541 25.198 1.00 75.62 80 SER A CA 1
ATOM 601 C C . SER A 1 80 ? -6.631 2.751 24.190 1.00 75.62 80 SER A C 1
ATOM 603 O O . SER A 1 80 ? -6.063 3.312 23.259 1.00 75.62 80 SER A O 1
ATOM 605 N N . PHE A 1 81 ? -6.580 1.422 24.320 1.00 78.56 81 PHE A N 1
ATOM 606 C CA . PHE A 1 81 ? -5.766 0.582 23.435 1.00 78.56 81 PHE A CA 1
ATOM 607 C C . PHE A 1 81 ? -6.322 0.504 22.002 1.00 78.56 81 PHE A C 1
ATOM 609 O O . PHE A 1 81 ? -5.551 0.375 21.053 1.00 78.56 81 PHE A O 1
ATOM 616 N N . TYR A 1 82 ? -7.645 0.622 21.830 1.00 79.88 82 TYR A N 1
ATOM 617 C CA . TYR A 1 82 ? -8.264 0.693 20.506 1.00 79.88 82 TYR A CA 1
ATOM 618 C C . TYR A 1 82 ? -7.857 1.962 19.755 1.00 79.88 82 TYR A C 1
ATOM 620 O O . TYR A 1 82 ? -7.530 1.866 18.580 1.00 79.88 82 TYR A O 1
ATOM 628 N N . GLU A 1 83 ? -7.804 3.119 20.423 1.00 82.44 83 GLU A N 1
ATOM 629 C CA . GLU A 1 83 ? -7.369 4.384 19.810 1.00 82.44 83 GLU A CA 1
ATOM 630 C C . GLU A 1 83 ? -5.920 4.304 19.305 1.00 82.44 83 GLU A C 1
ATOM 632 O O . GLU A 1 83 ? -5.623 4.701 18.180 1.00 82.44 83 GLU A O 1
ATOM 637 N N . VAL A 1 84 ? -5.018 3.715 20.099 1.00 86.69 84 VAL A N 1
ATOM 638 C CA . VAL A 1 84 ? -3.611 3.528 19.703 1.00 86.69 84 VAL A CA 1
ATOM 639 C C . VAL A 1 84 ? -3.492 2.587 18.503 1.00 86.69 84 VAL A C 1
ATOM 641 O O . VAL A 1 84 ? -2.767 2.885 17.554 1.00 86.69 84 VAL A O 1
ATOM 644 N N . LEU A 1 85 ? -4.216 1.464 18.515 1.00 85.19 85 LEU A N 1
ATOM 645 C CA . LEU A 1 85 ? -4.225 0.526 17.393 1.00 85.19 85 LEU A CA 1
ATOM 646 C C . LEU A 1 85 ? -4.856 1.123 16.136 1.00 85.19 85 LEU A C 1
ATOM 648 O O . LEU A 1 85 ? -4.340 0.903 15.044 1.00 85.19 85 LEU A O 1
ATOM 652 N N . LEU A 1 86 ? -5.940 1.885 16.281 1.00 86.19 86 LEU A N 1
ATOM 653 C CA . LEU A 1 86 ? -6.572 2.605 15.182 1.00 86.19 86 LEU A CA 1
ATOM 654 C C . LEU A 1 86 ? -5.586 3.598 14.565 1.00 86.19 86 LEU A C 1
ATOM 656 O O . LEU A 1 86 ? -5.474 3.672 13.347 1.00 86.19 86 LEU A O 1
ATOM 660 N N . HIS A 1 87 ? -4.825 4.315 15.392 1.00 88.38 87 HIS A N 1
ATOM 661 C CA . HIS A 1 87 ? -3.806 5.237 14.909 1.00 88.38 87 HIS A CA 1
ATOM 662 C C . HIS A 1 87 ? -2.669 4.511 14.176 1.00 88.38 87 HIS A C 1
ATOM 664 O O . HIS A 1 87 ? -2.278 4.924 13.086 1.00 88.38 87 HIS A O 1
ATOM 670 N N . ALA A 1 88 ? -2.180 3.394 14.721 1.00 87.62 88 ALA A N 1
ATOM 671 C CA . ALA A 1 88 ? -1.167 2.565 14.066 1.00 87.62 88 ALA A CA 1
ATOM 672 C C . ALA A 1 88 ? -1.666 1.976 12.731 1.00 87.62 88 ALA A C 1
ATOM 674 O O . ALA A 1 88 ? -0.906 1.889 11.768 1.00 87.62 88 ALA A O 1
ATOM 675 N N . TYR A 1 89 ? -2.947 1.613 12.656 1.00 89.31 89 TYR A N 1
ATOM 676 C CA . TYR A 1 89 ? -3.604 1.163 11.433 1.00 89.31 89 TYR A CA 1
ATOM 677 C C . TYR A 1 89 ? -3.738 2.288 10.394 1.00 89.31 89 TYR A C 1
ATOM 679 O O . TYR A 1 89 ? -3.387 2.105 9.235 1.00 89.31 89 TYR A O 1
ATOM 687 N N . LEU A 1 90 ? -4.168 3.486 10.791 1.00 89.69 90 LEU A N 1
ATOM 688 C CA . LEU A 1 90 ? -4.210 4.634 9.877 1.00 89.69 90 LEU A CA 1
ATOM 689 C C . LEU A 1 90 ? -2.812 4.989 9.354 1.00 89.69 90 LEU A C 1
ATOM 691 O O . LEU A 1 90 ? -2.647 5.285 8.170 1.00 89.69 90 LEU A O 1
ATOM 695 N N . LEU A 1 91 ? -1.794 4.898 10.214 1.00 91.38 91 LEU A N 1
ATOM 696 C CA . LEU A 1 91 ? -0.404 5.072 9.810 1.00 91.38 91 LEU A CA 1
ATOM 697 C C . LEU A 1 91 ? 0.028 3.998 8.799 1.00 91.38 91 LEU A C 1
ATOM 699 O O . LEU A 1 91 ? 0.745 4.316 7.856 1.00 91.38 91 LEU A O 1
ATOM 703 N N . SER A 1 92 ? -0.427 2.749 8.944 1.00 90.94 92 SER A N 1
ATOM 704 C CA . SER A 1 92 ? -0.109 1.687 7.983 1.00 90.94 92 SER A CA 1
ATOM 705 C C . SER A 1 92 ? -0.771 1.906 6.618 1.00 90.94 92 SER A C 1
ATOM 707 O O . SER A 1 92 ? -0.138 1.631 5.601 1.00 90.94 92 SER A O 1
ATOM 709 N N . ILE A 1 93 ? -1.991 2.457 6.565 1.00 89.19 93 ILE A N 1
ATOM 710 C CA . ILE A 1 93 ? -2.623 2.889 5.302 1.00 89.19 93 ILE A CA 1
ATOM 711 C C . ILE A 1 93 ? -1.789 3.990 4.647 1.00 89.19 93 ILE A C 1
ATOM 713 O O . ILE A 1 93 ? -1.486 3.913 3.458 1.00 89.19 93 ILE A O 1
ATOM 717 N N . LEU A 1 94 ? -1.387 5.001 5.423 1.00 90.56 94 LEU A N 1
ATOM 718 C CA . LEU A 1 94 ? -0.574 6.102 4.911 1.00 90.56 94 LEU A CA 1
ATOM 719 C C . LEU A 1 94 ? 0.758 5.594 4.348 1.00 90.56 94 LEU A C 1
ATOM 721 O O . LEU A 1 94 ? 1.137 5.960 3.237 1.00 90.56 94 LEU A O 1
ATOM 725 N N . LEU A 1 95 ? 1.450 4.726 5.090 1.00 90.62 95 LEU A N 1
ATOM 726 C CA . LEU A 1 95 ? 2.702 4.118 4.644 1.00 90.62 95 LEU A CA 1
ATOM 727 C C . LEU A 1 95 ? 2.509 3.300 3.369 1.00 90.62 95 LEU A C 1
ATOM 729 O O . LEU A 1 95 ? 3.305 3.451 2.451 1.00 90.62 95 LEU A O 1
ATOM 733 N N . MET A 1 96 ? 1.441 2.505 3.278 1.00 89.56 96 MET A N 1
ATOM 734 C CA . MET A 1 96 ? 1.104 1.755 2.066 1.00 89.56 96 MET A CA 1
ATOM 735 C C . MET A 1 96 ? 0.868 2.678 0.860 1.00 89.56 96 MET A C 1
ATOM 737 O O . MET A 1 96 ? 1.332 2.385 -0.241 1.00 89.56 96 MET A O 1
ATOM 741 N N . GLY A 1 97 ? 0.178 3.805 1.050 1.00 88.62 97 GLY A N 1
ATOM 742 C CA . GLY A 1 97 ? -0.022 4.795 -0.010 1.00 88.62 97 GLY A CA 1
ATOM 743 C C . GLY A 1 97 ? 1.297 5.422 -0.471 1.00 88.62 97 GLY A C 1
ATOM 744 O O . GLY A 1 97 ? 1.553 5.536 -1.669 1.00 88.62 97 GLY A O 1
ATOM 745 N N . LEU A 1 98 ? 2.182 5.768 0.467 1.00 90.69 98 LEU A N 1
ATOM 746 C CA . LEU A 1 98 ? 3.501 6.320 0.150 1.00 90.69 98 LEU A CA 1
ATOM 747 C C . LEU A 1 98 ? 4.406 5.299 -0.550 1.00 90.69 98 LEU A C 1
ATOM 749 O O . LEU A 1 98 ? 5.084 5.650 -1.516 1.00 90.69 98 LEU A O 1
ATOM 753 N N . THR A 1 99 ? 4.408 4.038 -0.111 1.00 91.00 99 THR A N 1
ATOM 754 C CA . THR A 1 99 ? 5.177 2.981 -0.777 1.00 91.00 99 THR A CA 1
ATOM 755 C C . THR A 1 99 ? 4.612 2.633 -2.147 1.00 91.00 99 THR A C 1
ATOM 757 O O . THR A 1 99 ? 5.390 2.383 -3.065 1.00 91.00 99 THR A O 1
ATOM 760 N N . SER A 1 100 ? 3.289 2.683 -2.321 1.00 88.31 100 SER A N 1
ATOM 761 C CA . SER A 1 100 ? 2.635 2.556 -3.626 1.00 88.31 100 SER A CA 1
ATOM 762 C C . SER A 1 100 ? 3.085 3.659 -4.586 1.00 88.31 100 SER A C 1
ATOM 764 O O . SER A 1 100 ? 3.533 3.356 -5.692 1.00 88.31 100 SER A O 1
ATOM 766 N N . LEU A 1 101 ? 3.038 4.926 -4.156 1.00 90.00 101 LEU A N 1
ATOM 767 C CA . LEU A 1 101 ? 3.508 6.064 -4.955 1.00 90.00 101 LEU A CA 1
ATOM 768 C C . LEU A 1 101 ? 4.986 5.927 -5.316 1.00 90.00 101 LEU A C 1
ATOM 770 O O . LEU A 1 101 ? 5.374 6.152 -6.463 1.00 90.00 101 LEU A O 1
ATOM 774 N N . PHE A 1 102 ? 5.808 5.518 -4.351 1.00 91.69 102 PHE A N 1
ATOM 775 C CA . PHE A 1 102 ? 7.214 5.245 -4.597 1.00 91.69 102 PHE A CA 1
ATOM 776 C C . PHE A 1 102 ? 7.397 4.149 -5.654 1.00 91.69 102 PHE A C 1
ATOM 778 O O . PHE A 1 102 ? 8.143 4.348 -6.607 1.00 91.69 102 PHE A O 1
ATOM 785 N N . ALA A 1 103 ? 6.692 3.023 -5.535 1.00 88.69 103 ALA A N 1
ATOM 786 C CA . ALA A 1 103 ? 6.788 1.911 -6.476 1.00 88.69 103 ALA A CA 1
ATOM 787 C C . ALA A 1 103 ? 6.277 2.276 -7.882 1.00 88.69 103 ALA A C 1
ATOM 789 O O . ALA A 1 103 ? 6.894 1.878 -8.868 1.00 88.69 103 ALA A O 1
ATOM 790 N N . VAL A 1 104 ? 5.228 3.098 -7.991 1.00 91.31 104 VAL A N 1
ATOM 791 C CA . VAL A 1 104 ? 4.735 3.644 -9.271 1.00 91.31 104 VAL A CA 1
ATOM 792 C C . VAL A 1 104 ? 5.816 4.466 -9.982 1.00 91.31 104 VAL A C 1
ATOM 794 O O . VAL A 1 104 ? 5.908 4.420 -11.205 1.00 91.31 104 VAL A O 1
ATOM 797 N N . MET A 1 105 ? 6.671 5.172 -9.240 1.00 90.19 105 MET A N 1
ATOM 798 C CA . MET A 1 105 ? 7.796 5.926 -9.809 1.00 90.19 105 MET A CA 1
ATOM 799 C C . MET A 1 105 ? 9.035 5.051 -10.052 1.00 90.19 105 MET A C 1
ATOM 801 O O . MET A 1 105 ? 9.724 5.210 -11.057 1.00 90.19 105 MET A O 1
ATOM 805 N N . TYR A 1 106 ? 9.328 4.128 -9.136 1.00 90.12 106 TYR A N 1
ATOM 806 C CA . TYR A 1 106 ? 10.534 3.302 -9.145 1.00 90.12 106 TYR A CA 1
ATOM 807 C C . TYR A 1 106 ? 10.488 2.188 -10.198 1.00 90.12 106 TYR A C 1
ATOM 809 O O . TYR A 1 106 ? 11.467 1.990 -10.911 1.00 90.12 106 TYR A O 1
ATOM 817 N N . LEU A 1 107 ? 9.367 1.472 -10.331 1.00 89.50 107 LEU A N 1
ATOM 818 C CA . LEU A 1 107 ? 9.267 0.294 -11.203 1.00 89.50 107 LEU A CA 1
ATOM 819 C C . LEU A 1 107 ? 9.472 0.608 -12.697 1.00 89.50 107 LEU A C 1
ATOM 821 O O . LEU A 1 107 ? 10.209 -0.140 -13.340 1.00 89.50 107 LEU A O 1
ATOM 825 N N . PRO A 1 108 ? 8.920 1.699 -13.269 1.00 88.19 108 PRO A N 1
ATOM 826 C CA . PRO A 1 108 ? 9.209 2.072 -14.654 1.00 88.19 108 PRO A CA 1
ATOM 827 C C . PRO A 1 108 ? 10.677 2.449 -14.877 1.00 88.19 108 PRO A C 1
ATOM 829 O O . PRO A 1 108 ? 11.245 2.131 -15.920 1.00 88.19 108 PRO A O 1
ATOM 832 N N . LEU A 1 109 ? 11.310 3.107 -13.899 1.00 88.88 109 LEU A N 1
ATOM 833 C CA . LEU A 1 109 ? 12.733 3.449 -13.973 1.00 88.88 109 LEU A CA 1
ATOM 834 C C . LEU A 1 109 ? 13.600 2.190 -13.918 1.00 88.88 109 LEU A C 1
ATOM 836 O O . LEU A 1 109 ? 14.486 2.030 -14.752 1.00 88.88 109 LEU A O 1
ATOM 840 N N . ALA A 1 110 ? 13.298 1.272 -12.998 1.00 86.44 110 ALA A N 1
ATOM 841 C CA . ALA A 1 110 ? 13.989 -0.006 -12.890 1.00 86.44 110 ALA A CA 1
ATOM 842 C C . ALA A 1 110 ? 13.833 -0.840 -14.174 1.00 86.44 110 ALA A C 1
ATOM 844 O O . ALA A 1 110 ? 14.822 -1.359 -14.686 1.00 86.44 110 ALA A O 1
ATOM 845 N N . PHE A 1 111 ? 12.633 -0.866 -14.768 1.00 87.44 111 PHE A N 1
ATOM 846 C CA . PHE A 1 111 ? 12.394 -1.482 -16.075 1.00 87.44 111 PHE A CA 1
ATOM 847 C C . PHE A 1 111 ? 13.323 -0.911 -17.155 1.00 87.44 111 PHE A C 1
ATOM 849 O O . PHE A 1 111 ? 13.995 -1.681 -17.839 1.00 87.44 111 PHE A O 1
ATOM 856 N N . LEU A 1 112 ? 13.405 0.418 -17.289 1.00 87.31 112 LEU A N 1
ATOM 857 C CA . LEU A 1 112 ? 14.255 1.069 -18.295 1.00 87.31 112 LEU A CA 1
ATOM 858 C C . LEU A 1 112 ? 15.755 0.855 -18.055 1.00 87.31 112 LEU A C 1
ATOM 860 O O . LEU A 1 112 ? 16.532 0.893 -19.004 1.00 87.31 112 LEU A O 1
ATOM 864 N N . GLN A 1 113 ? 16.167 0.663 -16.801 1.00 85.69 113 GLN A N 1
ATOM 865 C CA . GLN A 1 113 ? 17.571 0.497 -16.427 1.00 85.69 113 GLN A CA 1
ATOM 866 C C . GLN A 1 113 ? 18.060 -0.951 -16.521 1.00 85.69 113 GLN A C 1
ATOM 868 O O . GLN A 1 113 ? 19.238 -1.162 -16.794 1.00 85.69 113 GLN A O 1
ATOM 873 N N . GLN A 1 114 ? 17.187 -1.929 -16.268 1.00 80.12 114 GLN A N 1
ATOM 874 C CA . GLN A 1 114 ? 17.576 -3.335 -16.112 1.00 80.12 114 GLN A CA 1
ATOM 875 C C . GLN A 1 114 ? 17.116 -4.235 -17.265 1.00 80.12 114 GLN A C 1
ATOM 877 O O . GLN A 1 114 ? 17.682 -5.307 -17.463 1.00 80.12 114 GLN A O 1
ATOM 882 N N . SER A 1 115 ? 16.107 -3.834 -18.046 1.00 78.81 115 SER A N 1
ATOM 883 C CA . SER A 1 115 ? 15.545 -4.716 -19.075 1.00 78.81 115 SER A CA 1
ATOM 884 C C . SER A 1 115 ? 16.399 -4.714 -20.341 1.00 78.81 115 SER A C 1
ATOM 886 O O . SER A 1 115 ? 16.442 -3.725 -21.072 1.00 78.81 115 SER A O 1
ATOM 888 N N . HIS A 1 116 ? 17.022 -5.853 -20.644 1.00 77.62 116 HIS A N 1
ATOM 889 C CA . HIS A 1 116 ? 17.714 -6.084 -21.916 1.00 77.62 116 HIS A CA 1
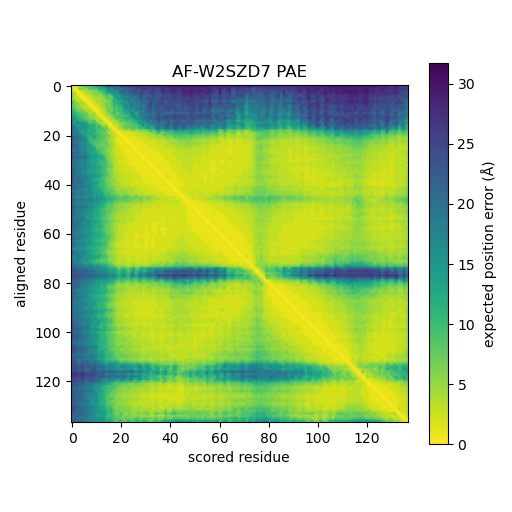ATOM 890 C C . HIS A 1 116 ? 16.759 -6.538 -23.031 1.00 77.62 116 HIS A C 1
ATOM 892 O O . HIS A 1 116 ? 17.045 -6.351 -24.215 1.00 77.62 116 HIS A O 1
ATOM 898 N N . SER A 1 117 ? 15.601 -7.090 -22.659 1.00 77.56 117 SER A N 1
ATOM 899 C CA . SER A 1 117 ? 14.507 -7.463 -23.554 1.00 77.56 117 SER A CA 1
ATOM 900 C C . SER A 1 117 ? 13.151 -7.090 -22.950 1.00 77.56 117 SER A C 1
ATOM 902 O O . SER A 1 117 ? 12.950 -7.159 -21.738 1.00 77.56 117 SER A O 1
ATOM 904 N N . PHE A 1 118 ? 12.179 -6.741 -23.800 1.00 71.38 118 PHE A N 1
ATOM 905 C CA . PHE A 1 118 ? 10.822 -6.391 -23.364 1.00 71.38 118 PHE A CA 1
ATOM 906 C C . PHE A 1 118 ? 10.144 -7.535 -22.595 1.00 71.38 118 PHE A C 1
ATOM 908 O O . PHE A 1 118 ? 9.438 -7.291 -21.622 1.00 71.38 118 PHE A O 1
ATOM 915 N N . GLY A 1 119 ? 10.394 -8.786 -23.002 1.00 75.25 119 GLY A N 1
ATOM 916 C CA . GLY A 1 119 ? 9.835 -9.971 -22.346 1.00 75.25 119 GLY A CA 1
ATOM 917 C C . GLY A 1 119 ? 10.366 -10.183 -20.928 1.00 75.25 119 GLY A C 1
ATOM 918 O O . GLY A 1 119 ? 9.599 -10.555 -20.045 1.00 75.25 119 GLY A O 1
ATOM 919 N N . GLU A 1 120 ? 11.646 -9.882 -20.694 1.00 76.88 120 GLU A N 1
ATOM 920 C CA . GLU A 1 120 ? 12.246 -9.952 -19.359 1.00 76.88 120 GLU A CA 1
ATOM 921 C C . GLU A 1 120 ? 11.628 -8.900 -18.445 1.00 76.88 120 GLU A C 1
ATOM 923 O O . GLU A 1 120 ? 11.288 -9.222 -17.320 1.00 76.88 120 GLU A O 1
ATOM 928 N N . GLY A 1 121 ? 11.373 -7.685 -18.933 1.00 81.81 121 GLY A N 1
ATOM 929 C CA . GLY A 1 121 ? 10.860 -6.593 -18.107 1.00 81.81 121 GLY A CA 1
ATOM 930 C C . GLY A 1 121 ? 9.342 -6.582 -17.844 1.00 81.81 121 GLY A C 1
ATOM 931 O O . GLY A 1 121 ? 8.854 -5.723 -17.106 1.00 81.81 121 GLY A O 1
ATOM 932 N N . MET A 1 122 ? 8.564 -7.520 -18.398 1.00 86.62 122 MET A N 1
ATOM 933 C CA . MET A 1 122 ? 7.094 -7.541 -18.255 1.00 86.62 122 MET A CA 1
ATOM 934 C C . MET A 1 122 ? 6.611 -7.597 -16.798 1.00 86.62 122 MET A C 1
ATOM 936 O O . MET A 1 122 ? 5.552 -7.053 -16.475 1.00 86.62 122 MET A O 1
ATOM 940 N N . HIS A 1 123 ? 7.380 -8.221 -15.904 1.00 88.50 123 HIS A N 1
ATOM 941 C CA . HIS A 1 123 ? 7.032 -8.300 -14.487 1.00 88.50 123 HIS A CA 1
ATOM 942 C C . HIS A 1 123 ? 7.086 -6.928 -13.794 1.00 88.50 123 HIS A C 1
ATOM 944 O O . HIS A 1 123 ? 6.235 -6.656 -12.951 1.00 88.50 123 HIS A O 1
ATOM 950 N N . TYR A 1 124 ? 7.978 -6.018 -14.203 1.00 87.75 124 TYR A N 1
ATOM 951 C CA . TYR A 1 124 ? 8.000 -4.640 -13.695 1.00 87.75 124 TYR A CA 1
ATOM 952 C C . TYR A 1 124 ? 6.729 -3.877 -14.076 1.00 87.75 124 TYR A C 1
ATOM 954 O O . TYR A 1 124 ? 6.155 -3.186 -13.237 1.00 87.75 124 TYR A O 1
ATOM 962 N N . LEU A 1 125 ? 6.256 -4.025 -15.321 1.00 87.81 125 LEU A N 1
ATOM 963 C CA . LEU A 1 125 ? 5.024 -3.380 -15.791 1.00 87.81 125 LEU A CA 1
ATOM 964 C C . LEU A 1 125 ? 3.785 -3.942 -15.086 1.00 87.81 125 LEU A C 1
ATOM 966 O O . LEU A 1 125 ? 2.907 -3.183 -14.678 1.00 87.81 125 LEU A O 1
ATOM 970 N N . PHE A 1 126 ? 3.729 -5.262 -14.895 1.00 90.56 126 PHE A N 1
ATOM 971 C CA . PHE A 1 126 ? 2.667 -5.910 -14.126 1.00 90.56 126 PHE A CA 1
ATOM 972 C C . PHE A 1 126 ? 2.607 -5.379 -12.687 1.00 90.56 126 PHE A C 1
ATOM 974 O O . PHE A 1 126 ? 1.547 -4.974 -12.208 1.00 90.56 126 PHE A O 1
ATOM 981 N N . LEU A 1 127 ? 3.759 -5.314 -12.020 1.00 90.69 127 LEU A N 1
ATOM 982 C CA . LEU A 1 127 ? 3.876 -4.795 -10.661 1.00 90.69 127 LEU A CA 1
ATOM 983 C C . LEU A 1 127 ? 3.579 -3.297 -10.570 1.00 90.69 127 LEU A C 1
ATOM 985 O O . LEU A 1 127 ? 2.983 -2.855 -9.593 1.00 90.69 127 LEU A O 1
ATOM 989 N N . PHE A 1 128 ? 3.936 -2.521 -11.593 1.00 90.38 128 PHE A N 1
ATOM 990 C CA . PHE A 1 128 ? 3.607 -1.101 -11.687 1.00 90.38 128 PHE A CA 1
ATOM 991 C C . PHE A 1 128 ? 2.090 -0.885 -11.705 1.00 90.38 128 PHE A C 1
ATOM 993 O O . PHE A 1 128 ? 1.573 -0.093 -10.916 1.00 90.38 128 PHE A O 1
ATOM 1000 N N . VAL A 1 129 ? 1.369 -1.630 -12.551 1.00 89.88 129 VAL A N 1
ATOM 1001 C CA . VAL A 1 129 ? -0.097 -1.551 -12.633 1.00 89.88 129 VAL A CA 1
ATOM 1002 C C . VAL A 1 129 ? -0.735 -1.967 -11.309 1.00 89.88 129 VAL A C 1
ATOM 1004 O O . VAL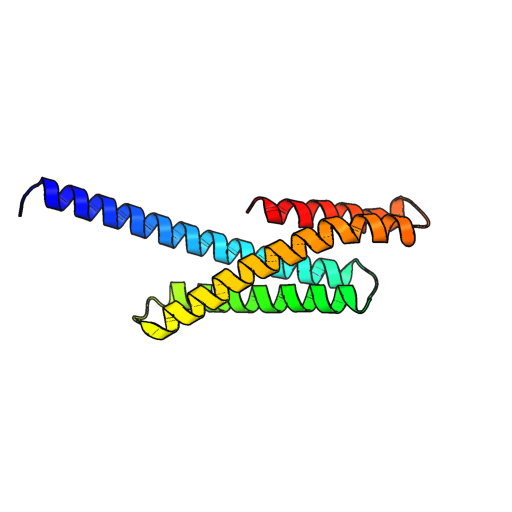 A 1 129 ? -1.626 -1.274 -10.818 1.00 89.88 129 VAL A O 1
ATOM 1007 N N . LEU A 1 130 ? -0.258 -3.055 -10.697 1.00 89.44 130 LEU A N 1
ATOM 1008 C CA . LEU A 1 130 ? -0.753 -3.495 -9.391 1.00 89.44 130 LEU A CA 1
ATOM 1009 C C . LEU A 1 130 ? -0.495 -2.460 -8.291 1.00 89.44 130 LEU A C 1
ATOM 1011 O O . LEU A 1 130 ? -1.385 -2.194 -7.486 1.00 89.44 130 LEU A O 1
ATOM 1015 N N . SER A 1 131 ? 0.694 -1.853 -8.271 1.00 87.69 131 SER A N 1
ATOM 1016 C CA . SER A 1 131 ? 1.025 -0.806 -7.307 1.00 87.69 131 SER A CA 1
ATOM 1017 C C . SER A 1 131 ? 0.115 0.405 -7.479 1.00 87.69 131 SER A C 1
ATOM 1019 O O . SER A 1 131 ? -0.421 0.895 -6.490 1.00 87.69 131 SER A O 1
ATOM 1021 N N . GLY A 1 132 ? -0.117 0.855 -8.717 1.00 85.44 132 GLY A N 1
ATOM 1022 C CA . GLY A 1 132 ? -1.022 1.969 -9.008 1.00 85.44 132 GLY A CA 1
ATOM 1023 C C . GLY A 1 132 ? -2.475 1.673 -8.632 1.00 85.44 132 GLY A C 1
ATOM 1024 O O . GLY A 1 132 ? -3.166 2.551 -8.121 1.00 85.44 132 GLY A O 1
ATOM 1025 N N . GLY A 1 133 ? -2.917 0.423 -8.792 1.00 82.44 133 GLY A N 1
ATOM 1026 C CA . GLY A 1 133 ? -4.233 -0.031 -8.342 1.00 82.44 133 GLY A CA 1
ATOM 1027 C C . GLY A 1 133 ? -4.446 0.080 -6.828 1.00 82.44 133 GLY A C 1
ATOM 1028 O O . GLY A 1 133 ? -5.584 0.174 -6.387 1.00 82.44 133 GLY A O 1
ATOM 1029 N N . MET A 1 134 ? -3.386 0.131 -6.014 1.00 80.38 134 MET A N 1
ATOM 1030 C CA . MET A 1 134 ? -3.540 0.359 -4.572 1.00 80.38 134 MET A CA 1
ATOM 1031 C C . MET A 1 134 ? -3.964 1.785 -4.216 1.00 80.38 134 MET A C 1
ATOM 1033 O O . MET A 1 134 ? -4.491 1.998 -3.131 1.00 80.38 134 MET A O 1
ATOM 1037 N N . LEU A 1 135 ? -3.730 2.764 -5.095 1.00 78.00 135 LEU A N 1
ATOM 1038 C CA . LEU A 1 135 ? -4.078 4.165 -4.832 1.00 78.00 135 LEU A CA 1
ATOM 1039 C C . LEU A 1 135 ? -5.584 4.432 -4.932 1.00 78.00 135 LEU A C 1
ATOM 1041 O O . LEU A 1 135 ? -6.035 5.512 -4.560 1.00 78.00 135 LEU A O 1
ATOM 1045 N N . THR A 1 136 ? -6.354 3.485 -5.468 1.00 74.62 136 THR A N 1
ATOM 1046 C CA . THR A 1 136 ? -7.802 3.621 -5.668 1.00 74.62 136 THR A CA 1
ATOM 1047 C C . THR A 1 136 ? -8.632 2.944 -4.575 1.00 74.62 136 THR A C 1
ATOM 1049 O O . THR A 1 136 ? -9.859 2.913 -4.692 1.00 74.62 136 THR A O 1
ATOM 1052 N N . LEU A 1 137 ? -7.978 2.401 -3.543 1.00 65.38 137 LEU A N 1
ATOM 1053 C CA . LEU A 1 137 ? -8.583 1.674 -2.424 1.00 65.38 137 LEU A CA 1
ATOM 1054 C C . LEU A 1 137 ? -8.768 2.573 -1.198 1.00 65.38 137 LEU A C 1
ATOM 1056 O O . LEU A 1 137 ? -9.831 2.440 -0.550 1.00 65.38 137 LEU A O 1
#

pLDDT: mean 82.73, std 12.21, range [51.44, 94.56]

Nearest PDB structures (foldseek):
  9c3c-assembly1_n  TM=6.926E-01  e=3.353E+00  Oryctolagus cuniculus
  8wdf-assembly1_A  TM=3.530E-01  e=4.642E+00  Pseudomonas aeruginosa PAO1